Protein AF-A0A5C6G3J7-F1 (afdb_monomer_lite)

Structure (mmCIF, N/CA/C/O backbone):
data_AF-A0A5C6G3J7-F1
#
_entry.id   AF-A0A5C6G3J7-F1
#
loop_
_atom_site.group_PDB
_atom_site.id
_atom_site.type_symbol
_atom_site.label_atom_id
_atom_site.label_alt_id
_atom_site.label_comp_id
_atom_site.label_asym_id
_atom_site.label_entity_id
_atom_site.label_seq_id
_atom_site.pdbx_PDB_ins_code
_atom_site.Cartn_x
_atom_site.Cartn_y
_atom_site.Cartn_z
_atom_site.occupancy
_atom_site.B_iso_or_equiv
_atom_site.auth_seq_id
_atom_site.auth_comp_id
_atom_site.auth_asym_id
_atom_site.auth_atom_id
_atom_site.pdbx_PDB_model_num
ATOM 1 N N . MET A 1 1 ? -4.683 -2.779 24.010 1.00 62.91 1 MET A N 1
ATOM 2 C CA . MET A 1 1 ? -4.564 -2.509 22.560 1.00 62.91 1 MET A CA 1
ATOM 3 C C . MET A 1 1 ? -5.144 -3.691 21.794 1.00 62.91 1 MET A C 1
ATOM 5 O O . MET A 1 1 ? -4.748 -4.815 22.078 1.00 62.91 1 MET A O 1
ATOM 9 N N . SER A 1 2 ? -6.127 -3.478 20.913 1.00 83.38 2 SER A N 1
ATOM 10 C CA . SER A 1 2 ? -6.792 -4.581 20.200 1.00 83.38 2 SER A CA 1
ATOM 11 C C . SER A 1 2 ? -5.922 -5.127 19.058 1.00 83.38 2 SER A C 1
ATOM 13 O O . SER A 1 2 ? -5.115 -4.400 18.472 1.00 83.38 2 SER A O 1
ATOM 15 N N . ALA A 1 3 ? -6.099 -6.408 18.716 1.00 87.50 3 ALA A N 1
ATOM 16 C CA . ALA A 1 3 ? -5.382 -7.042 17.604 1.00 87.50 3 ALA A CA 1
ATOM 17 C C . ALA A 1 3 ? -5.626 -6.320 16.264 1.00 87.50 3 ALA A C 1
ATOM 19 O O . ALA A 1 3 ? -4.732 -6.243 15.425 1.00 87.50 3 ALA A O 1
ATOM 20 N N . SER A 1 4 ? -6.814 -5.744 16.078 1.00 89.56 4 SER A N 1
ATOM 21 C CA . SER A 1 4 ? -7.166 -4.984 14.879 1.00 89.56 4 SER A CA 1
ATOM 22 C C . SER A 1 4 ? -6.374 -3.678 14.781 1.00 89.56 4 SER A C 1
ATOM 24 O O . SER A 1 4 ? -5.816 -3.396 13.725 1.00 89.56 4 SER A O 1
ATOM 26 N N . ILE A 1 5 ? -6.204 -2.938 15.886 1.00 89.62 5 ILE A N 1
ATOM 27 C CA . ILE A 1 5 ? -5.361 -1.728 15.914 1.00 89.62 5 ILE A CA 1
ATOM 28 C C . ILE A 1 5 ? -3.890 -2.058 15.661 1.00 89.62 5 ILE A C 1
ATOM 30 O O . ILE A 1 5 ? -3.223 -1.334 14.924 1.00 89.62 5 ILE A O 1
ATOM 34 N N . MET A 1 6 ? -3.383 -3.177 16.189 1.00 92.56 6 MET A N 1
ATOM 35 C CA . MET A 1 6 ? -2.024 -3.634 15.870 1.00 92.56 6 MET A CA 1
ATOM 36 C C . MET A 1 6 ? -1.826 -3.875 14.369 1.00 92.56 6 MET A C 1
ATOM 38 O O . MET A 1 6 ? -0.793 -3.495 13.820 1.00 92.56 6 MET A O 1
ATOM 42 N N . ARG A 1 7 ? -2.817 -4.470 13.694 1.00 92.69 7 ARG A N 1
ATOM 43 C CA . ARG A 1 7 ? -2.778 -4.669 12.237 1.00 92.69 7 ARG A CA 1
ATOM 44 C C . ARG A 1 7 ? -2.801 -3.336 11.487 1.00 92.69 7 ARG A C 1
ATOM 46 O O . ARG A 1 7 ? -2.001 -3.155 10.575 1.00 92.69 7 ARG A O 1
ATOM 53 N N . LEU A 1 8 ? -3.633 -2.374 11.904 1.00 92.94 8 LEU A N 1
ATOM 54 C CA . LEU A 1 8 ? -3.640 -1.031 11.303 1.00 92.94 8 LEU A CA 1
ATOM 55 C C . LEU A 1 8 ? -2.287 -0.320 11.464 1.00 92.94 8 LEU A C 1
ATOM 57 O O . LEU A 1 8 ? -1.781 0.241 10.493 1.00 92.94 8 LEU A O 1
ATOM 61 N N . LYS A 1 9 ? -1.670 -0.392 12.654 1.00 93.75 9 LYS A N 1
ATOM 62 C CA . LYS A 1 9 ? -0.326 0.159 12.911 1.00 93.75 9 LYS A CA 1
ATOM 63 C C . LYS A 1 9 ? 0.725 -0.491 12.008 1.00 93.75 9 LYS A C 1
ATOM 65 O O . LYS A 1 9 ? 1.480 0.220 11.355 1.00 93.75 9 LYS A O 1
ATOM 70 N N . LYS A 1 10 ? 0.699 -1.822 11.863 1.00 94.44 10 LYS A N 1
ATOM 71 C CA . LYS A 1 10 ? 1.599 -2.540 10.947 1.00 94.44 10 LYS A CA 1
ATOM 72 C C . LYS A 1 10 ? 1.418 -2.101 9.488 1.00 94.44 10 LYS A C 1
ATOM 74 O O . LYS A 1 10 ? 2.410 -1.886 8.802 1.00 94.44 10 LYS A O 1
ATOM 79 N N . ALA A 1 11 ? 0.181 -1.931 9.013 1.00 93.75 11 ALA A N 1
ATOM 80 C CA . ALA A 1 11 ? -0.075 -1.417 7.664 1.00 93.75 11 ALA A CA 1
ATOM 81 C C . ALA A 1 11 ? 0.490 0.001 7.476 1.00 93.75 11 ALA A C 1
ATOM 83 O O . ALA A 1 11 ? 1.140 0.278 6.469 1.00 93.75 11 ALA A O 1
ATOM 84 N N . LEU A 1 12 ? 0.280 0.884 8.457 1.00 94.69 12 LEU A N 1
ATOM 85 C CA . LEU A 1 12 ? 0.805 2.248 8.440 1.00 94.69 12 LEU A CA 1
ATOM 86 C C . LEU A 1 12 ? 2.340 2.273 8.396 1.00 94.69 12 LEU A C 1
ATOM 88 O O . LEU A 1 12 ? 2.917 3.037 7.623 1.00 94.69 12 LEU A O 1
ATOM 92 N N . ASP A 1 13 ? 3.001 1.433 9.190 1.00 95.62 13 ASP A N 1
ATOM 93 C CA . ASP A 1 13 ? 4.462 1.355 9.224 1.00 95.62 13 ASP A CA 1
ATOM 94 C C . ASP A 1 13 ? 5.037 0.898 7.880 1.00 95.62 13 ASP A C 1
ATOM 96 O O . ASP A 1 13 ? 5.997 1.492 7.389 1.00 95.62 13 ASP A O 1
ATOM 100 N N . VAL A 1 14 ? 4.414 -0.093 7.236 1.00 95.19 14 VAL A N 1
ATOM 101 C CA . VAL A 1 14 ? 4.831 -0.546 5.900 1.00 95.19 14 VAL A CA 1
ATOM 102 C C . VAL A 1 14 ? 4.650 0.566 4.861 1.00 95.19 14 VAL A C 1
ATOM 104 O O . VAL A 1 14 ? 5.553 0.793 4.059 1.00 95.19 14 VAL A O 1
ATOM 107 N N . ILE A 1 15 ? 3.550 1.330 4.901 1.00 94.00 15 ILE A N 1
ATOM 108 C CA . ILE A 1 15 ? 3.362 2.485 4.001 1.00 94.00 15 ILE A CA 1
ATOM 109 C C . ILE A 1 15 ? 4.489 3.510 4.184 1.00 94.00 15 ILE A C 1
ATOM 111 O O . ILE A 1 15 ? 5.071 3.964 3.199 1.00 94.00 15 ILE A O 1
ATOM 115 N N . LYS A 1 16 ? 4.853 3.839 5.428 1.00 93.81 16 LYS A N 1
ATOM 116 C CA . LYS A 1 16 ? 5.955 4.774 5.709 1.00 93.81 16 LYS A CA 1
ATOM 117 C C . LYS A 1 16 ? 7.304 4.249 5.204 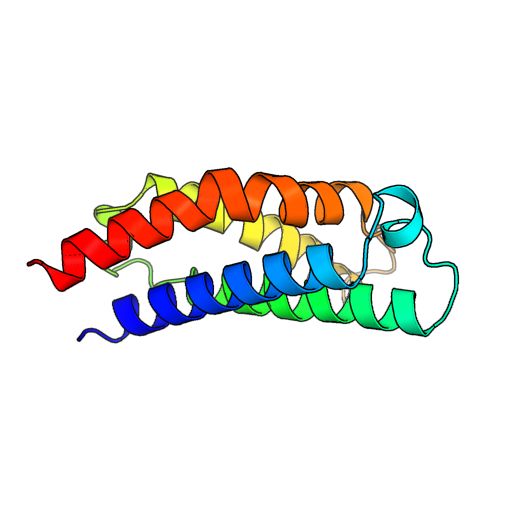1.00 93.81 16 LYS A C 1
ATOM 119 O O . LYS A 1 16 ? 8.092 5.016 4.654 1.00 93.81 16 LYS A O 1
ATOM 124 N N . GLN A 1 17 ? 7.564 2.949 5.348 1.00 94.31 17 GLN A N 1
ATOM 125 C CA . GLN A 1 17 ? 8.775 2.309 4.819 1.00 94.31 17 GLN A CA 1
ATOM 126 C C . GLN A 1 17 ? 8.834 2.350 3.288 1.00 94.31 17 GLN A C 1
ATOM 128 O O . GLN A 1 17 ? 9.907 2.575 2.726 1.00 94.31 17 GLN A O 1
ATOM 133 N N . ILE A 1 18 ? 7.698 2.167 2.609 1.00 93.25 18 ILE A N 1
ATOM 134 C CA . ILE A 1 18 ? 7.595 2.345 1.156 1.00 93.25 18 ILE A CA 1
ATOM 135 C C . ILE A 1 18 ? 7.970 3.781 0.779 1.00 93.25 18 ILE A C 1
ATOM 137 O O . ILE A 1 18 ? 8.831 3.969 -0.075 1.00 93.25 18 ILE A O 1
ATOM 141 N N . GLN A 1 19 ? 7.363 4.784 1.424 1.00 91.19 19 GLN A N 1
ATOM 142 C CA . GLN A 1 19 ? 7.620 6.197 1.118 1.00 91.19 19 GLN A CA 1
ATOM 143 C C . GLN A 1 19 ? 9.100 6.554 1.296 1.00 91.19 19 GLN A C 1
ATOM 145 O O . GLN A 1 19 ? 9.718 7.087 0.379 1.00 91.19 19 GLN A O 1
ATOM 150 N N . SER A 1 20 ? 9.696 6.158 2.424 1.00 91.62 20 SER A N 1
ATOM 151 C CA . SER A 1 20 ? 11.118 6.391 2.690 1.00 91.62 20 SER A CA 1
ATOM 152 C C . SER A 1 20 ? 12.024 5.707 1.658 1.00 91.62 20 SER A C 1
ATOM 154 O O . SER A 1 20 ? 12.978 6.315 1.172 1.00 91.62 20 SER A O 1
ATOM 156 N N . ARG A 1 21 ? 11.722 4.464 1.255 1.00 92.31 21 ARG A N 1
ATOM 157 C CA . ARG A 1 21 ? 12.504 3.771 0.217 1.00 92.31 21 ARG A CA 1
ATOM 158 C C . ARG A 1 21 ? 12.347 4.407 -1.163 1.00 92.31 21 ARG A C 1
ATOM 160 O O . ARG A 1 21 ? 13.328 4.430 -1.906 1.00 92.31 21 ARG A O 1
ATOM 167 N N . LEU A 1 22 ? 11.171 4.920 -1.518 1.00 90.31 22 LEU A N 1
ATOM 168 C CA . LEU A 1 22 ? 10.964 5.611 -2.795 1.00 90.31 22 LEU A CA 1
ATOM 169 C C . LEU A 1 22 ? 11.801 6.889 -2.881 1.00 90.31 22 LEU A C 1
ATOM 171 O O . LEU A 1 22 ? 12.430 7.125 -3.912 1.00 90.31 22 LEU A O 1
ATOM 175 N N . GLU A 1 23 ? 11.860 7.654 -1.789 1.00 87.06 23 GLU A N 1
ATOM 176 C CA . GLU A 1 23 ? 12.685 8.862 -1.673 1.00 87.06 23 GLU A CA 1
ATOM 177 C C . GLU A 1 23 ? 14.182 8.538 -1.769 1.00 87.06 23 GLU A C 1
ATOM 179 O O . GLU A 1 23 ? 14.893 9.138 -2.570 1.00 87.06 23 GLU A O 1
ATOM 184 N N . VAL A 1 24 ? 14.666 7.539 -1.020 1.00 90.25 24 VAL A N 1
ATOM 185 C CA . VAL A 1 24 ? 16.093 7.163 -1.013 1.00 90.25 24 VAL A CA 1
ATOM 186 C C . VAL A 1 24 ? 16.565 6.643 -2.373 1.00 90.25 24 VAL A C 1
ATOM 188 O O . VAL A 1 24 ? 17.679 6.943 -2.799 1.00 90.25 24 VAL A O 1
ATOM 191 N N . ASN A 1 25 ? 15.733 5.863 -3.068 1.00 86.31 25 ASN A N 1
ATOM 192 C CA . ASN A 1 25 ? 16.110 5.249 -4.343 1.00 86.31 25 ASN A CA 1
ATOM 193 C C . ASN A 1 25 ? 15.875 6.161 -5.560 1.00 86.31 25 ASN A C 1
ATOM 195 O O . ASN A 1 25 ? 16.228 5.765 -6.670 1.00 86.31 25 ASN A O 1
ATOM 199 N N . ASN A 1 26 ? 15.297 7.358 -5.376 1.00 82.12 26 ASN A N 1
ATOM 200 C CA . ASN A 1 26 ? 14.992 8.316 -6.448 1.00 82.12 26 ASN A CA 1
ATOM 201 C C . ASN A 1 26 ? 14.284 7.669 -7.653 1.00 82.12 26 ASN A C 1
ATOM 203 O O . ASN A 1 26 ? 14.628 7.922 -8.812 1.00 82.12 26 ASN A O 1
ATOM 207 N N . PHE A 1 27 ? 13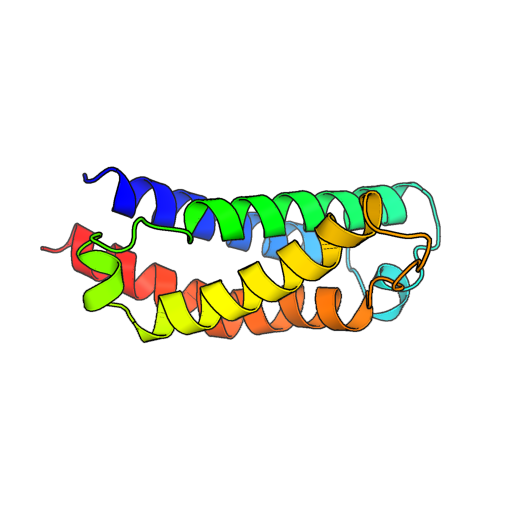.304 6.798 -7.391 1.00 84.25 27 PHE A N 1
ATOM 208 C CA . PHE A 1 27 ? 12.546 6.183 -8.475 1.00 84.25 27 PHE A CA 1
ATOM 209 C C . PHE A 1 27 ? 11.795 7.250 -9.272 1.00 84.25 27 PHE A C 1
ATOM 211 O O . PHE A 1 27 ? 11.110 8.108 -8.715 1.00 84.25 27 PHE A O 1
ATOM 218 N N . THR A 1 28 ? 11.858 7.141 -10.594 1.00 89.88 28 THR A N 1
ATOM 219 C CA . THR A 1 28 ? 10.905 7.801 -11.479 1.00 89.88 28 THR A CA 1
ATOM 220 C C . THR A 1 28 ? 9.877 6.770 -11.924 1.00 89.88 28 THR A C 1
ATOM 222 O O . THR A 1 28 ? 10.116 5.560 -11.877 1.00 89.88 28 THR A O 1
ATOM 225 N N . LYS A 1 29 ? 8.725 7.237 -12.418 1.00 91.69 29 LYS A N 1
ATOM 226 C CA . LYS A 1 29 ? 7.737 6.345 -13.042 1.00 91.69 29 LYS A CA 1
ATOM 227 C C . LYS A 1 29 ? 8.382 5.480 -14.129 1.00 91.69 29 LYS A C 1
ATOM 229 O O . LYS A 1 29 ? 8.073 4.299 -14.239 1.00 91.69 29 LYS A O 1
ATOM 234 N N . GLU A 1 30 ? 9.275 6.065 -14.922 1.00 92.81 30 GLU A N 1
ATOM 235 C CA . GLU A 1 30 ? 9.947 5.378 -16.020 1.00 92.81 30 GLU A CA 1
ATOM 236 C C . GLU A 1 30 ? 10.879 4.272 -15.522 1.00 92.81 30 GLU A C 1
ATOM 238 O O . GLU A 1 30 ? 10.750 3.139 -15.982 1.00 92.81 30 GLU A O 1
ATOM 243 N N . THR A 1 31 ? 11.747 4.556 -14.545 1.00 91.31 31 THR A N 1
ATOM 244 C CA . THR A 1 31 ? 12.685 3.555 -14.007 1.00 91.31 31 THR A CA 1
ATOM 245 C C . THR A 1 31 ? 11.984 2.476 -13.188 1.00 91.31 31 THR A C 1
ATOM 247 O O . THR A 1 31 ? 12.474 1.354 -13.099 1.00 91.31 31 THR A O 1
ATOM 250 N N . PHE A 1 32 ? 10.812 2.772 -12.624 1.00 91.19 32 PHE A N 1
ATOM 251 C CA . PHE A 1 32 ? 9.977 1.773 -11.965 1.00 91.19 32 PHE A CA 1
ATOM 252 C C . PHE A 1 32 ? 9.271 0.851 -12.972 1.00 91.19 32 PHE A C 1
ATOM 254 O O . PHE A 1 32 ? 9.269 -0.373 -12.822 1.00 91.19 32 PHE A O 1
ATOM 261 N N . VAL A 1 33 ? 8.668 1.417 -14.022 1.00 89.69 33 VAL A N 1
ATOM 262 C CA . VAL A 1 33 ? 7.966 0.636 -15.056 1.00 89.69 33 VAL A CA 1
ATOM 263 C C . VAL A 1 33 ? 8.958 -0.185 -15.882 1.00 89.69 33 VAL A C 1
ATOM 265 O O . VAL A 1 33 ? 8.705 -1.365 -16.143 1.00 89.69 33 VAL A O 1
ATOM 268 N N . ASN A 1 34 ? 10.109 0.405 -16.211 1.00 90.31 34 ASN A N 1
ATOM 269 C CA . ASN A 1 34 ? 11.190 -0.197 -16.985 1.00 90.31 34 ASN A CA 1
ATOM 270 C C . ASN A 1 34 ? 12.505 -0.183 -16.175 1.00 90.31 34 ASN A C 1
ATOM 272 O O . ASN A 1 34 ? 13.346 0.693 -16.387 1.00 90.31 34 ASN A O 1
ATOM 276 N N . PRO A 1 35 ? 12.702 -1.134 -15.241 1.00 91.00 35 PRO A N 1
ATOM 277 C CA . PRO A 1 35 ? 13.919 -1.216 -14.444 1.00 91.00 35 PRO A CA 1
ATOM 278 C C . PRO A 1 35 ? 15.171 -1.344 -15.321 1.00 91.00 35 PRO A C 1
ATOM 280 O O . PRO A 1 35 ? 15.244 -2.276 -16.122 1.00 91.00 35 PRO A O 1
ATOM 283 N N . PRO A 1 36 ? 16.170 -0.456 -15.168 1.00 91.81 36 PRO A N 1
ATOM 284 C CA . PRO A 1 36 ? 17.378 -0.480 -15.994 1.00 91.81 36 PRO A CA 1
ATOM 285 C C . PRO A 1 36 ? 18.388 -1.559 -15.573 1.00 91.81 36 PRO A C 1
ATOM 287 O O . PRO A 1 36 ? 19.352 -1.805 -16.292 1.00 91.81 36 PRO A O 1
ATOM 290 N N . ASN A 1 37 ? 18.219 -2.165 -14.394 1.00 92.19 37 ASN A N 1
ATOM 291 C CA . ASN A 1 37 ? 19.116 -3.179 -13.843 1.00 92.19 37 ASN A CA 1
ATOM 292 C C . ASN A 1 37 ? 18.395 -4.087 -12.829 1.00 92.19 37 ASN A C 1
ATOM 294 O O . ASN A 1 37 ? 17.279 -3.792 -12.386 1.00 92.19 37 ASN A O 1
ATOM 298 N N . ASP A 1 38 ? 19.066 -5.171 -12.436 1.00 92.00 38 ASP A N 1
ATOM 299 C CA . ASP A 1 38 ? 18.527 -6.176 -11.512 1.00 92.00 38 ASP A CA 1
ATOM 300 C C . ASP A 1 38 ? 18.204 -5.611 -10.126 1.00 92.00 38 ASP A C 1
ATOM 302 O O . ASP A 1 38 ? 17.220 -6.017 -9.514 1.00 92.00 38 ASP A O 1
ATOM 306 N N . LEU A 1 39 ? 18.976 -4.633 -9.644 1.00 90.62 39 LEU A N 1
ATOM 307 C CA . LEU A 1 39 ? 18.711 -3.981 -8.361 1.00 90.62 39 LEU A CA 1
ATOM 308 C C . LEU A 1 39 ? 17.345 -3.276 -8.375 1.00 90.62 39 LEU A C 1
ATOM 310 O O . LEU A 1 39 ? 16.526 -3.477 -7.481 1.00 90.62 39 LEU A O 1
ATOM 314 N N . MET A 1 40 ? 17.069 -2.488 -9.416 1.00 89.38 40 MET A N 1
ATOM 315 C CA . MET A 1 40 ? 15.787 -1.798 -9.586 1.00 89.38 40 MET A CA 1
ATOM 316 C C . MET A 1 40 ? 14.635 -2.789 -9.800 1.00 89.38 40 MET A C 1
ATOM 318 O O . MET A 1 40 ? 13.524 -2.562 -9.316 1.00 89.38 40 MET A O 1
ATOM 322 N N . LEU A 1 41 ? 14.895 -3.915 -10.474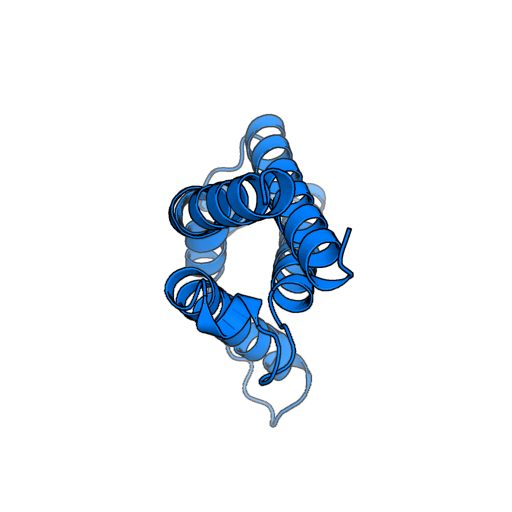 1.00 88.44 41 LEU A N 1
ATOM 323 C CA . LEU A 1 41 ? 13.926 -4.999 -10.635 1.00 88.44 41 LEU A CA 1
ATOM 324 C C . LEU A 1 41 ? 13.571 -5.650 -9.288 1.00 88.44 41 LEU A C 1
ATOM 326 O O . LEU A 1 41 ? 12.387 -5.832 -8.998 1.00 88.44 41 LEU A O 1
ATOM 330 N N . GLN A 1 42 ? 14.570 -5.961 -8.462 1.00 88.94 42 GLN A N 1
ATOM 331 C CA . GLN A 1 42 ? 14.380 -6.530 -7.125 1.00 88.94 42 GLN A CA 1
ATOM 332 C C . GLN A 1 42 ? 13.654 -5.554 -6.200 1.00 88.94 42 GLN A C 1
ATOM 334 O O . GLN A 1 42 ? 12.718 -5.941 -5.501 1.00 88.94 42 GLN A O 1
ATOM 339 N N . LEU A 1 43 ? 14.016 -4.269 -6.238 1.00 89.19 43 LEU A N 1
ATOM 340 C CA . LEU A 1 43 ? 13.313 -3.225 -5.493 1.00 89.19 43 LEU A C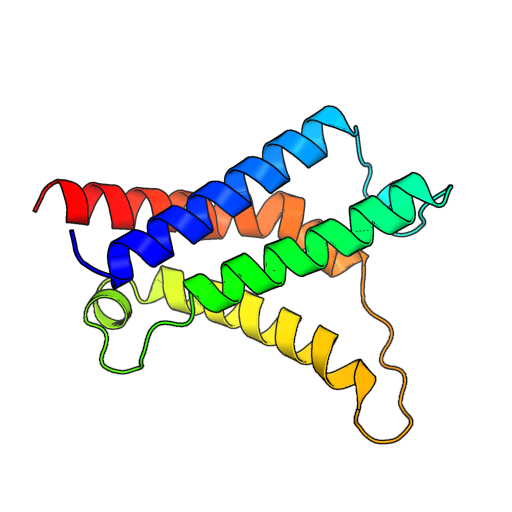A 1
ATOM 341 C C . LEU A 1 43 ? 11.838 -3.150 -5.903 1.00 89.19 43 LEU A C 1
ATOM 343 O O . LEU A 1 43 ? 10.967 -3.173 -5.034 1.00 89.19 43 LEU A O 1
ATOM 347 N N . ARG A 1 44 ? 11.537 -3.153 -7.209 1.00 89.00 44 ARG A N 1
ATOM 348 C CA . ARG A 1 44 ? 10.159 -3.208 -7.720 1.00 89.00 44 ARG A CA 1
ATOM 349 C C . ARG A 1 44 ? 9.386 -4.416 -7.190 1.00 89.00 44 ARG A C 1
ATOM 351 O O . ARG A 1 44 ? 8.236 -4.273 -6.785 1.00 89.00 44 ARG A O 1
ATOM 358 N N . GLN A 1 45 ? 10.008 -5.593 -7.184 1.00 87.25 45 GLN A N 1
ATOM 359 C CA . GLN A 1 45 ? 9.403 -6.805 -6.629 1.00 87.25 45 GLN A CA 1
ATOM 360 C C . GLN A 1 45 ? 9.175 -6.683 -5.116 1.00 87.25 45 GLN A C 1
ATOM 362 O O . GLN A 1 45 ? 8.124 -7.096 -4.634 1.00 87.25 45 GLN A O 1
ATOM 367 N N . SER A 1 46 ? 10.093 -6.055 -4.373 1.00 90.44 46 SER A N 1
ATOM 368 C CA . SER A 1 46 ? 9.918 -5.824 -2.934 1.00 90.44 46 SER A CA 1
ATOM 369 C C . SER A 1 46 ? 8.679 -4.976 -2.624 1.00 90.44 46 SER A C 1
ATOM 371 O O . SER A 1 46 ? 7.914 -5.334 -1.733 1.00 90.44 46 SER A O 1
ATOM 373 N N . TYR A 1 47 ? 8.398 -3.943 -3.430 1.00 90.06 47 TYR A N 1
ATOM 374 C CA . TYR A 1 47 ? 7.213 -3.101 -3.238 1.00 90.06 47 TYR A CA 1
ATOM 375 C C . TYR A 1 47 ? 5.902 -3.874 -3.405 1.00 90.06 47 TYR A C 1
ATO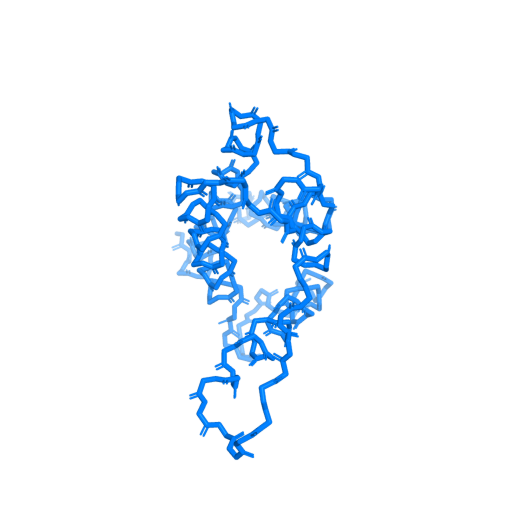M 377 O O . TYR A 1 47 ? 4.926 -3.567 -2.731 1.00 90.06 47 TYR A O 1
ATOM 385 N N . MET A 1 48 ? 5.867 -4.907 -4.249 1.00 85.38 48 MET A N 1
ATOM 386 C CA . MET A 1 48 ? 4.696 -5.784 -4.359 1.00 85.38 48 MET A CA 1
ATOM 387 C C . MET A 1 48 ? 4.456 -6.580 -3.075 1.00 85.38 48 MET A C 1
ATOM 389 O O . MET A 1 48 ? 3.319 -6.679 -2.618 1.00 85.38 48 MET A O 1
ATOM 393 N N . VAL A 1 49 ? 5.524 -7.099 -2.462 1.00 88.38 49 VAL A N 1
ATOM 394 C CA . VAL A 1 49 ? 5.445 -7.796 -1.168 1.00 88.38 49 VAL A CA 1
ATOM 395 C C . VAL A 1 49 ? 4.932 -6.849 -0.082 1.00 88.38 49 VAL A C 1
ATOM 397 O O . VAL A 1 49 ? 4.085 -7.230 0.729 1.00 88.38 49 VAL A O 1
ATOM 400 N N . ASP A 1 50 ? 5.387 -5.596 -0.091 1.00 91.06 50 ASP A N 1
ATOM 401 C CA . ASP A 1 50 ? 4.921 -4.584 0.855 1.00 91.06 50 ASP A CA 1
ATOM 402 C C . ASP A 1 50 ? 3.438 -4.241 0.648 1.00 91.06 50 ASP A C 1
ATOM 404 O O . ASP A 1 50 ? 2.682 -4.176 1.617 1.00 91.06 50 ASP A O 1
ATOM 408 N N . ILE A 1 51 ? 2.996 -4.066 -0.604 1.00 87.75 51 ILE A N 1
ATOM 409 C CA . ILE A 1 51 ? 1.584 -3.817 -0.925 1.00 87.75 51 ILE A CA 1
ATOM 410 C C . ILE A 1 51 ? 0.716 -5.001 -0.467 1.00 87.75 51 ILE A C 1
ATOM 412 O O . ILE A 1 51 ? -0.318 -4.780 0.167 1.00 87.75 51 ILE A O 1
ATOM 416 N N . ASN A 1 52 ? 1.143 -6.242 -0.718 1.00 85.88 52 ASN A N 1
ATOM 417 C CA . ASN A 1 52 ? 0.437 -7.433 -0.237 1.00 85.88 52 ASN A CA 1
ATOM 418 C C . ASN A 1 52 ? 0.370 -7.449 1.296 1.00 85.88 52 ASN A C 1
ATOM 420 O O . ASN A 1 52 ? -0.704 -7.638 1.864 1.00 85.88 52 ASN A O 1
ATOM 424 N N . THR A 1 53 ? 1.472 -7.118 1.974 1.00 89.94 53 THR A N 1
ATOM 425 C CA . THR A 1 53 ? 1.510 -7.004 3.440 1.00 89.94 53 THR A CA 1
ATOM 426 C C . THR A 1 53 ? 0.528 -5.946 3.953 1.00 89.94 53 THR A C 1
ATOM 428 O O . THR A 1 53 ? -0.177 -6.181 4.938 1.00 89.94 53 THR A O 1
ATOM 431 N N . ILE A 1 54 ? 0.441 -4.780 3.304 1.00 90.75 54 ILE A N 1
ATOM 432 C CA . ILE A 1 54 ? -0.547 -3.744 3.642 1.00 90.75 54 ILE A CA 1
ATOM 433 C C . ILE A 1 54 ? -1.954 -4.309 3.469 1.00 90.75 54 ILE A C 1
ATOM 435 O O . ILE A 1 54 ? -2.763 -4.234 4.394 1.00 90.75 54 ILE A O 1
ATOM 439 N N . SER A 1 55 ? -2.237 -4.912 2.315 1.00 87.19 55 SER A N 1
ATOM 440 C CA . SER A 1 55 ? -3.548 -5.472 2.011 1.00 87.19 55 SER A CA 1
ATOM 441 C C . SER A 1 55 ? -3.982 -6.516 3.038 1.00 87.19 55 SER A C 1
ATOM 443 O O . SER A 1 55 ? -5.113 -6.455 3.514 1.00 87.19 55 SER A O 1
ATOM 445 N N . GLU A 1 56 ? -3.103 -7.444 3.408 1.00 88.12 56 GLU A N 1
ATOM 446 C CA . GLU A 1 56 ? -3.384 -8.462 4.421 1.00 88.12 56 GLU A CA 1
ATOM 447 C C . GLU A 1 56 ? -3.685 -7.836 5.778 1.00 88.12 56 GLU A C 1
ATOM 449 O O . GLU A 1 56 ? -4.574 -8.292 6.487 1.00 88.12 56 GLU A O 1
ATOM 454 N N . ASN A 1 57 ? -2.982 -6.773 6.170 1.00 90.38 57 ASN A N 1
ATOM 455 C CA . ASN A 1 57 ? -3.233 -6.112 7.448 1.00 90.38 57 ASN A CA 1
ATOM 456 C C . ASN A 1 57 ? -4.531 -5.290 7.450 1.00 90.38 57 ASN A C 1
ATOM 458 O O . ASN A 1 57 ? -5.163 -5.164 8.500 1.00 90.38 57 ASN A O 1
ATOM 462 N N . LEU A 1 58 ? -4.964 -4.797 6.288 1.00 89.31 58 LEU A N 1
ATOM 463 C CA . LEU A 1 58 ? -6.234 -4.088 6.123 1.00 89.31 58 LEU A CA 1
ATOM 464 C C . LEU A 1 58 ? -7.433 -5.024 5.891 1.00 89.31 58 LEU A C 1
ATOM 466 O O . LEU A 1 58 ? -8.577 -4.584 6.030 1.00 89.31 58 LEU A O 1
ATOM 470 N N . ASP A 1 59 ? -7.217 -6.307 5.596 1.00 87.38 59 ASP A N 1
ATOM 471 C CA . ASP A 1 59 ? -8.300 -7.288 5.469 1.00 87.38 59 ASP A CA 1
ATOM 472 C C . ASP A 1 59 ? -8.773 -7.802 6.840 1.00 87.38 59 ASP A C 1
ATOM 474 O O . ASP A 1 59 ? -8.456 -8.900 7.317 1.00 87.38 59 ASP A O 1
ATOM 478 N N . LEU A 1 60 ? -9.508 -6.948 7.549 1.00 85.50 60 LEU A N 1
ATOM 479 C CA . LEU A 1 60 ? -10.149 -7.318 8.807 1.00 85.50 60 LEU A CA 1
ATOM 480 C C . LEU A 1 60 ? -11.386 -8.198 8.559 1.00 85.50 60 LEU A C 1
ATOM 482 O O . LEU A 1 60 ? -12.064 -8.093 7.534 1.00 85.50 60 LEU A O 1
ATOM 486 N N . LYS A 1 61 ? -11.749 -9.039 9.536 1.00 85.12 61 LYS A N 1
ATOM 487 C CA . LYS A 1 61 ? -12.937 -9.911 9.443 1.00 85.12 61 LYS A CA 1
ATOM 488 C C . LYS A 1 61 ? -14.217 -9.089 9.261 1.00 85.12 61 LYS A C 1
ATOM 490 O O . LYS A 1 61 ? -14.304 -7.956 9.718 1.00 85.12 61 LYS A O 1
ATOM 495 N N . GLN A 1 62 ? -15.231 -9.643 8.594 1.00 80.56 62 GLN A N 1
ATOM 496 C CA . GLN A 1 62 ? -16.474 -8.917 8.271 1.00 80.56 62 GLN A CA 1
ATOM 497 C C . GLN A 1 62 ? -17.212 -8.371 9.504 1.00 80.56 62 GLN A C 1
ATOM 499 O O 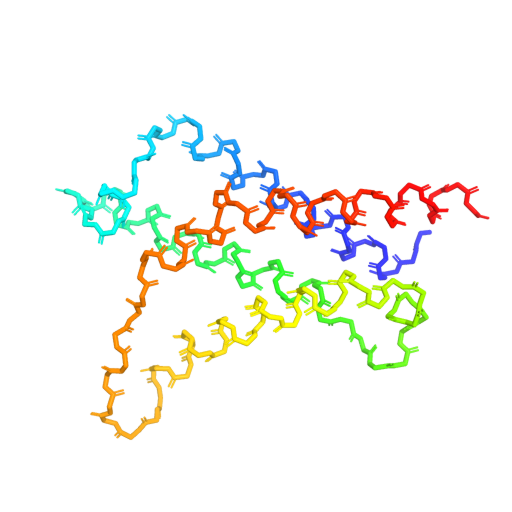. GLN A 1 62 ? -17.861 -7.332 9.421 1.00 80.56 62 GLN A O 1
ATOM 504 N N . ASN A 1 63 ? -17.086 -9.050 10.642 1.00 84.38 63 ASN A N 1
ATOM 505 C CA . ASN A 1 63 ? -17.669 -8.658 11.922 1.00 84.38 63 ASN A CA 1
ATOM 506 C C . ASN A 1 63 ? -16.768 -7.738 12.765 1.00 84.38 63 ASN A C 1
ATOM 508 O O . ASN A 1 63 ? -17.120 -7.446 13.905 1.00 84.38 63 ASN A O 1
ATOM 512 N N . ASP A 1 64 ? -15.619 -7.297 12.245 1.00 87.31 64 ASP A N 1
ATOM 513 C CA . ASP A 1 64 ? -14.725 -6.398 12.969 1.00 87.31 64 ASP A CA 1
ATOM 514 C C . ASP A 1 64 ? -15.382 -5.011 13.148 1.00 87.31 64 ASP A C 1
ATOM 516 O O . ASP A 1 64 ? -15.789 -4.395 12.151 1.00 87.31 64 ASP A O 1
ATOM 520 N N . PRO A 1 65 ? -15.492 -4.493 14.388 1.00 85.75 65 PRO A N 1
ATOM 521 C CA . PRO A 1 65 ? -16.111 -3.198 14.662 1.00 85.75 65 PRO A CA 1
ATOM 522 C C . PRO A 1 65 ? -15.485 -2.048 13.865 1.00 85.75 65 PRO A C 1
ATOM 524 O O . PRO A 1 65 ? -16.211 -1.184 13.366 1.00 85.75 65 PRO A O 1
ATOM 527 N N . LEU A 1 66 ? -14.162 -2.074 13.655 1.00 87.56 66 LEU A N 1
ATOM 528 C CA . LEU A 1 66 ? -13.444 -1.024 12.934 1.00 87.56 66 LEU A CA 1
ATOM 529 C C . LEU A 1 66 ? -13.887 -0.945 11.471 1.00 87.56 66 LEU A C 1
ATOM 531 O O . LEU A 1 66 ? -13.920 0.148 10.909 1.00 87.56 66 LEU A O 1
ATOM 535 N N . ARG A 1 67 ? -14.310 -2.059 10.851 1.00 84.75 67 ARG A N 1
ATOM 536 C CA . ARG A 1 67 ? -14.833 -2.032 9.472 1.00 84.75 67 ARG A CA 1
ATOM 537 C C . ARG A 1 67 ? -16.115 -1.228 9.351 1.00 84.75 67 ARG A C 1
ATOM 539 O O . ARG A 1 67 ? -16.329 -0.576 8.330 1.00 84.75 67 ARG A O 1
ATOM 546 N N . LYS A 1 68 ? -16.978 -1.281 10.370 1.00 83.88 68 LYS A N 1
ATOM 547 C CA . LYS A 1 68 ? -18.224 -0.505 10.395 1.00 83.88 68 LYS A CA 1
ATOM 548 C C . LYS A 1 68 ? -17.953 0.965 10.707 1.00 83.88 68 LYS A C 1
ATOM 550 O O . LYS A 1 68 ? -18.631 1.815 10.134 1.00 83.88 68 LYS A O 1
ATOM 555 N N . THR A 1 69 ? -16.989 1.241 11.580 1.00 85.88 69 THR A N 1
ATOM 556 C CA . THR A 1 69 ? -16.621 2.600 12.001 1.00 85.88 69 THR A CA 1
ATOM 557 C C . THR A 1 69 ? -15.866 3.358 10.907 1.00 85.88 69 THR A C 1
ATOM 559 O O . THR A 1 69 ? -16.196 4.503 10.617 1.00 85.88 69 THR A O 1
ATOM 562 N N . TYR A 1 70 ? -14.913 2.711 10.232 1.00 87.12 70 TYR A N 1
ATOM 563 C CA . TYR A 1 70 ? -14.017 3.332 9.248 1.00 87.12 70 TYR A CA 1
ATOM 564 C C . TYR A 1 70 ? -14.274 2.822 7.823 1.00 87.12 70 TYR A C 1
ATOM 566 O O . TYR A 1 70 ? -13.345 2.462 7.098 1.00 87.12 70 TYR A O 1
ATOM 574 N N . LYS A 1 71 ? -15.543 2.771 7.397 1.00 84.38 71 LYS A N 1
ATOM 575 C CA . LYS A 1 71 ? -15.949 2.209 6.090 1.00 84.38 71 LYS A CA 1
ATOM 576 C C . LYS A 1 71 ? -15.158 2.771 4.909 1.00 84.38 71 LYS A C 1
ATOM 578 O O . LYS A 1 71 ? -14.768 2.006 4.032 1.00 84.38 71 LYS A O 1
ATOM 583 N N . ASP A 1 72 ? -14.875 4.070 4.914 1.00 83.44 72 ASP A N 1
ATOM 584 C CA . ASP A 1 72 ? -14.171 4.740 3.817 1.00 83.44 72 ASP A CA 1
ATOM 585 C C . ASP A 1 72 ? -12.706 4.305 3.698 1.00 83.44 72 ASP A C 1
ATOM 587 O O . ASP A 1 72 ? -12.171 4.256 2.591 1.00 83.44 72 ASP A O 1
ATOM 591 N N . LEU A 1 73 ? -12.054 3.966 4.816 1.00 85.56 73 LEU A N 1
ATOM 592 C CA . LEU A 1 73 ? -10.712 3.380 4.815 1.00 85.56 73 LEU A CA 1
ATOM 593 C C . LEU A 1 73 ? -10.750 1.983 4.190 1.00 85.56 73 LEU A C 1
ATOM 595 O O . LEU A 1 73 ? -9.968 1.677 3.294 1.00 85.56 73 LEU A O 1
ATOM 599 N N . PHE A 1 74 ? -11.691 1.142 4.623 1.00 83.88 74 PHE A N 1
ATOM 600 C CA . PHE A 1 74 ? -11.785 -0.234 4.132 1.00 83.88 74 PHE A CA 1
ATOM 601 C C . PHE A 1 74 ? -12.327 -0.336 2.703 1.00 83.88 74 PHE A C 1
ATOM 603 O O . PHE A 1 74 ? -12.055 -1.324 2.023 1.00 83.88 74 PHE A O 1
ATOM 610 N N . SER A 1 75 ? -13.056 0.672 2.222 1.00 82.56 75 SER A N 1
ATOM 611 C CA . SER A 1 75 ? -13.430 0.789 0.811 1.00 82.56 75 SER A CA 1
ATOM 612 C C . SER A 1 75 ? -12.198 1.029 -0.065 1.00 82.56 75 SER A C 1
ATOM 614 O O . SER A 1 75 ? -12.013 0.343 -1.069 1.00 82.56 75 SER A O 1
ATOM 616 N N . GLU A 1 76 ? -11.306 1.934 0.346 1.00 80.44 76 GLU A N 1
ATOM 617 C CA . GLU A 1 76 ? -10.035 2.167 -0.355 1.00 80.44 76 GLU A CA 1
ATOM 618 C C . GLU A 1 76 ? -9.108 0.954 -0.289 1.00 80.44 76 GLU A C 1
ATOM 620 O O . GLU A 1 76 ? -8.556 0.535 -1.307 1.00 80.44 76 GLU A O 1
ATOM 625 N N . ALA A 1 77 ? -8.992 0.343 0.892 1.00 79.00 77 ALA A N 1
ATOM 626 C CA . ALA A 1 77 ? -8.190 -0.858 1.091 1.00 79.00 77 ALA A CA 1
ATOM 627 C C . ALA A 1 77 ? -8.691 -2.041 0.251 1.00 79.00 77 ALA A C 1
ATOM 629 O O . ALA A 1 77 ? -7.891 -2.830 -0.237 1.00 79.00 77 ALA A O 1
ATOM 630 N N . ARG A 1 78 ? -10.007 -2.158 0.025 1.00 74.81 78 ARG A N 1
ATOM 631 C CA . ARG A 1 78 ? -10.569 -3.178 -0.871 1.00 74.81 78 ARG A CA 1
ATOM 632 C C . ARG A 1 78 ? -10.172 -2.940 -2.325 1.00 74.81 78 ARG A C 1
ATOM 634 O O . ARG A 1 78 ? -9.937 -3.903 -3.044 1.00 74.81 78 ARG A O 1
ATOM 641 N N . GLY A 1 79 ? -10.080 -1.682 -2.753 1.00 73.00 79 GLY A N 1
ATOM 642 C CA . GLY A 1 79 ? -9.543 -1.345 -4.070 1.00 73.00 79 GLY A CA 1
ATOM 643 C C . GLY A 1 79 ? -8.080 -1.769 -4.221 1.00 73.00 79 GLY A C 1
ATOM 644 O O . GLY A 1 79 ? -7.718 -2.294 -5.269 1.00 73.00 79 GLY A O 1
ATOM 645 N N . LEU A 1 80 ? -7.278 -1.613 -3.162 1.00 74.44 80 LEU A N 1
ATOM 646 C CA . LEU A 1 80 ? -5.902 -2.115 -3.104 1.00 74.44 80 LEU A CA 1
ATOM 647 C C . LEU A 1 80 ? -5.855 -3.652 -3.139 1.00 74.44 80 LEU A C 1
ATOM 649 O O . LEU A 1 80 ? -5.120 -4.225 -3.932 1.00 74.44 80 LEU A O 1
ATOM 653 N N . HIS A 1 81 ? -6.692 -4.319 -2.338 1.00 68.94 81 HIS A N 1
ATOM 654 C CA . HIS A 1 81 ? -6.777 -5.779 -2.303 1.00 68.94 81 HIS A CA 1
ATOM 655 C C . HIS A 1 81 ? -7.199 -6.359 -3.654 1.00 68.94 81 HIS A C 1
ATOM 657 O O . HIS A 1 81 ? -6.583 -7.299 -4.132 1.00 68.94 81 HIS A O 1
ATOM 663 N N . GLY A 1 82 ? -8.194 -5.762 -4.320 1.00 65.88 82 GLY A N 1
ATOM 664 C CA . GLY A 1 82 ? -8.601 -6.171 -5.664 1.00 65.88 82 GLY A CA 1
ATOM 665 C C . GLY A 1 82 ? -7.473 -6.025 -6.688 1.00 65.88 82 GLY A C 1
ATOM 666 O O . GLY A 1 82 ? -7.302 -6.901 -7.532 1.00 65.88 82 GLY A O 1
ATOM 667 N N . GLN A 1 83 ? -6.660 -4.968 -6.580 1.00 67.00 83 GLN A N 1
ATOM 668 C CA . GLN A 1 83 ? -5.446 -4.821 -7.385 1.00 67.00 83 GLN A CA 1
ATOM 669 C C . GLN A 1 83 ? -4.444 -5.944 -7.069 1.00 67.00 83 GLN A C 1
ATOM 671 O O . GLN A 1 83 ? -3.996 -6.603 -8.000 1.00 67.00 83 GLN A O 1
ATOM 676 N N . CYS A 1 84 ? -4.171 -6.253 -5.797 1.00 66.25 84 CYS A N 1
ATOM 677 C CA . CYS A 1 84 ? -3.314 -7.377 -5.389 1.00 66.25 84 CYS A CA 1
ATOM 678 C C . CYS A 1 84 ? -3.810 -8.734 -5.892 1.00 66.25 84 CYS A C 1
ATOM 680 O O . CYS A 1 84 ? -3.038 -9.484 -6.473 1.00 66.25 84 CYS A O 1
ATOM 682 N N . THR A 1 85 ? -5.098 -9.049 -5.741 1.00 61.34 85 THR A N 1
ATOM 683 C CA . THR A 1 85 ? -5.669 -10.328 -6.189 1.00 61.34 85 THR A CA 1
ATOM 684 C C . THR A 1 85 ? -5.564 -10.486 -7.703 1.00 61.34 85 THR A C 1
ATOM 686 O O . THR A 1 85 ? -5.235 -11.567 -8.183 1.00 61.34 85 THR A O 1
ATOM 689 N N . ILE A 1 86 ? -5.783 -9.409 -8.470 1.00 59.53 86 ILE A N 1
ATOM 690 C CA . ILE A 1 86 ? -5.558 -9.409 -9.923 1.00 59.53 86 ILE A CA 1
ATOM 691 C C . ILE A 1 86 ? -4.077 -9.646 -10.243 1.00 59.53 86 ILE A C 1
ATOM 693 O O . ILE A 1 86 ? -3.769 -10.283 -11.248 1.00 59.53 86 ILE A O 1
ATOM 697 N N . LEU A 1 87 ? -3.158 -9.138 -9.419 1.00 57.81 87 LEU A N 1
ATOM 698 C CA . LEU A 1 87 ? -1.715 -9.319 -9.585 1.00 57.81 87 LEU A CA 1
ATOM 699 C C . LEU A 1 87 ? -1.258 -10.747 -9.217 1.00 57.81 87 LEU A C 1
ATOM 701 O O . LEU A 1 87 ? -0.435 -11.298 -9.945 1.00 57.81 87 LEU A O 1
ATOM 705 N N . ASP A 1 88 ? -1.841 -11.364 -8.183 1.00 54.06 88 ASP A N 1
ATOM 706 C CA . ASP A 1 88 ? -1.518 -12.719 -7.702 1.00 54.06 88 ASP A CA 1
ATOM 707 C C . ASP A 1 88 ? -2.164 -13.837 -8.548 1.00 54.06 88 ASP A C 1
ATOM 709 O O . ASP A 1 88 ? -1.499 -14.814 -8.889 1.00 54.06 88 ASP A O 1
ATOM 713 N N . HIS A 1 89 ? -3.429 -13.701 -8.979 1.00 49.84 89 HIS A N 1
ATOM 714 C CA . HIS A 1 89 ? -4.132 -14.724 -9.790 1.00 49.84 89 HIS A CA 1
ATOM 715 C C . HIS A 1 89 ? -3.550 -14.934 -11.201 1.00 49.84 89 HIS A C 1
ATOM 717 O O . HIS A 1 89 ? -3.960 -15.843 -11.924 1.00 49.84 89 HIS A O 1
ATOM 723 N N . LYS A 1 90 ? -2.557 -14.132 -11.594 1.00 50.75 90 LYS A N 1
ATOM 724 C CA . LYS A 1 90 ? -1.793 -14.286 -12.841 1.00 50.75 90 LYS A CA 1
ATOM 725 C C . LYS A 1 90 ? -0.801 -15.441 -12.814 1.00 50.75 90 LYS A C 1
ATOM 727 O O . LYS A 1 90 ? -0.304 -15.811 -13.875 1.00 50.75 90 LYS A O 1
ATOM 732 N N . TYR A 1 91 ? -0.520 -16.000 -11.639 1.00 45.56 91 TYR A N 1
ATOM 733 C CA . TYR A 1 91 ? 0.403 -17.121 -11.518 1.00 45.56 91 TYR A CA 1
ATOM 734 C C . TYR A 1 91 ? -0.247 -18.493 -11.733 1.00 45.56 91 TYR A C 1
ATOM 736 O O . TYR A 1 91 ? 0.493 -19.436 -11.994 1.00 45.56 91 TYR A O 1
ATOM 744 N N . GLU A 1 92 ? -1.584 -18.634 -11.705 1.00 44.16 92 GLU A N 1
ATOM 745 C CA . GLU A 1 92 ? -2.179 -19.986 -11.642 1.00 44.16 92 GLU A CA 1
ATOM 746 C C . GLU A 1 92 ? -3.426 -20.278 -12.495 1.00 44.16 92 GLU A C 1
ATOM 748 O O . GLU A 1 92 ? -3.858 -21.430 -12.516 1.00 44.16 92 GLU A O 1
ATOM 753 N N . VAL A 1 93 ? -3.997 -19.343 -13.269 1.00 42.88 93 VAL A N 1
ATOM 754 C CA . VAL A 1 93 ? -5.234 -19.656 -14.022 1.00 42.88 93 VAL A CA 1
ATOM 755 C C . VAL A 1 93 ? -5.107 -19.439 -15.536 1.00 42.88 93 VAL A C 1
ATOM 757 O O . VAL A 1 93 ? -5.139 -18.326 -16.051 1.00 42.88 93 VAL A O 1
ATOM 760 N N . ALA A 1 94 ? -5.042 -20.569 -16.249 1.00 45.03 94 ALA A N 1
ATOM 761 C CA . ALA A 1 94 ? -5.482 -20.752 -17.638 1.00 45.03 94 ALA A CA 1
ATOM 762 C C . ALA A 1 94 ? -4.748 -19.982 -18.757 1.00 45.03 94 ALA A C 1
ATOM 764 O O . ALA A 1 94 ? -5.375 -19.544 -19.719 1.00 45.03 94 ALA A O 1
ATOM 765 N N . GLY A 1 95 ? -3.417 -19.869 -18.698 1.00 47.25 95 GLY A N 1
ATOM 766 C CA . GLY A 1 95 ? -2.607 -19.541 -19.885 1.00 47.25 95 GLY A CA 1
ATOM 767 C C . GLY A 1 95 ? -2.781 -18.124 -20.451 1.00 47.25 95 GLY A C 1
ATOM 768 O O . GLY A 1 95 ? -2.236 -17.823 -21.512 1.00 47.25 95 GLY A O 1
ATOM 769 N N . VAL A 1 96 ? -3.488 -17.235 -19.747 1.00 48.44 96 VAL A N 1
ATOM 770 C CA . VAL A 1 96 ? -3.570 -15.809 -20.079 1.00 48.44 96 VAL A CA 1
ATOM 771 C C . VAL A 1 96 ? -2.643 -15.052 -19.139 1.00 48.44 96 VAL A C 1
ATOM 773 O O . VAL A 1 96 ? -2.996 -14.738 -18.004 1.00 48.44 96 VAL A O 1
ATOM 776 N N . ALA A 1 97 ? -1.442 -14.736 -19.618 1.00 49.75 97 ALA A N 1
ATOM 777 C CA . ALA A 1 97 ? -0.541 -13.824 -18.929 1.00 49.75 97 ALA A CA 1
ATOM 778 C C . ALA A 1 97 ? -1.147 -12.413 -18.960 1.00 49.75 97 ALA A C 1
ATOM 780 O O . ALA A 1 97 ? -0.881 -11.620 -19.864 1.00 49.75 97 ALA A O 1
ATOM 781 N N . ILE A 1 98 ? -1.997 -12.076 -17.988 1.00 53.81 98 ILE A N 1
ATOM 782 C CA . ILE A 1 98 ? -2.441 -10.692 -17.841 1.00 53.81 98 ILE A CA 1
ATOM 783 C C . ILE A 1 98 ? -1.191 -9.910 -17.430 1.00 53.81 98 ILE A C 1
ATOM 785 O O . ILE A 1 98 ? -0.651 -10.096 -16.344 1.00 53.81 98 ILE A O 1
ATOM 789 N N . LYS A 1 99 ? -0.702 -9.013 -18.279 1.00 63.50 99 LYS A N 1
ATOM 790 C CA . LYS A 1 99 ? 0.472 -8.187 -17.973 1.00 63.50 99 LYS A CA 1
ATOM 791 C C . LYS A 1 99 ? 0.198 -7.337 -16.727 1.00 63.50 99 LYS A C 1
ATOM 793 O O . LYS A 1 99 ? -0.872 -6.741 -16.615 1.00 63.50 99 LYS A O 1
ATOM 798 N N . ILE A 1 100 ? 1.092 -7.351 -15.736 1.00 74.69 100 ILE A N 1
ATOM 799 C CA . ILE A 1 100 ? 1.018 -6.417 -14.601 1.00 74.69 100 ILE A CA 1
ATOM 800 C C . ILE A 1 100 ? 1.139 -5.000 -15.159 1.00 74.69 100 ILE A C 1
ATOM 802 O O . ILE A 1 100 ? 2.099 -4.704 -15.874 1.00 74.69 100 ILE A O 1
ATOM 806 N N . ASP A 1 101 ? 0.171 -4.143 -14.840 1.00 82.88 101 ASP A N 1
ATOM 807 C CA . ASP A 1 101 ? 0.278 -2.724 -15.149 1.00 82.88 101 ASP A CA 1
ATOM 808 C C . ASP A 1 101 ? 1.127 -2.038 -14.075 1.00 82.88 101 ASP A C 1
ATOM 810 O O . ASP A 1 101 ? 0.643 -1.582 -13.039 1.00 82.88 101 ASP A O 1
ATOM 814 N N . TRP A 1 102 ? 2.435 -1.997 -14.319 1.00 84.69 102 TRP A N 1
ATOM 815 C CA . TRP A 1 102 ? 3.387 -1.357 -13.415 1.00 84.69 102 TRP A CA 1
ATOM 816 C C . TRP A 1 102 ? 3.178 0.156 -13.294 1.00 84.69 102 TRP A C 1
ATOM 818 O O . TRP A 1 102 ? 3.613 0.740 -12.302 1.00 84.69 102 TRP A O 1
ATOM 828 N N . ALA A 1 103 ? 2.511 0.802 -14.258 1.00 88.31 103 ALA A N 1
ATOM 829 C CA . ALA A 1 103 ? 2.181 2.216 -14.142 1.00 88.31 103 ALA A CA 1
ATOM 830 C C . ALA A 1 103 ? 1.087 2.436 -13.089 1.00 88.31 103 ALA A C 1
ATOM 832 O O . ALA A 1 103 ? 1.167 3.403 -12.331 1.00 88.31 103 ALA A O 1
ATOM 833 N N . GLU A 1 104 ? 0.122 1.521 -12.996 1.00 86.19 104 GLU A N 1
ATOM 834 C CA . GLU A 1 104 ? -0.915 1.537 -11.959 1.00 86.19 104 GLU A CA 1
ATOM 835 C C . GLU A 1 104 ? -0.344 1.209 -10.571 1.00 86.19 104 GLU A C 1
ATOM 837 O O . GLU A 1 104 ? -0.672 1.867 -9.579 1.00 86.19 104 GLU A O 1
ATOM 842 N N . VAL A 1 105 ? 0.582 0.247 -10.492 1.00 87.00 105 VAL A N 1
ATOM 843 C CA . VAL A 1 105 ? 1.311 -0.041 -9.243 1.00 87.00 105 VAL A CA 1
ATOM 844 C C . VAL A 1 105 ? 2.085 1.197 -8.781 1.00 87.00 105 VAL A C 1
ATOM 846 O O . VAL A 1 105 ? 2.013 1.570 -7.612 1.00 87.00 105 VAL A O 1
ATOM 849 N N . TRP A 1 106 ? 2.763 1.893 -9.698 1.00 90.69 106 TRP A N 1
ATOM 850 C CA . TRP A 1 106 ? 3.437 3.152 -9.382 1.00 90.69 106 TRP A CA 1
ATOM 851 C C . TRP A 1 106 ? 2.467 4.204 -8.831 1.00 90.69 106 TRP A C 1
ATOM 853 O O . TRP A 1 106 ? 2.719 4.765 -7.768 1.00 90.69 106 TRP A O 1
ATOM 863 N N . GLN A 1 107 ? 1.334 4.442 -9.503 1.00 89.69 107 GLN A N 1
ATOM 864 C CA . GLN A 1 107 ? 0.306 5.383 -9.031 1.00 89.69 107 GLN A CA 1
ATOM 865 C C . GLN A 1 107 ? -0.204 5.028 -7.629 1.00 89.69 107 GLN A C 1
ATOM 867 O O . GLN A 1 107 ? -0.402 5.906 -6.785 1.00 89.69 107 GLN A O 1
ATOM 872 N N . THR A 1 108 ? -0.354 3.736 -7.356 1.00 89.19 108 THR A N 1
ATOM 873 C CA . THR A 1 108 ? -0.742 3.241 -6.038 1.00 89.19 108 THR A CA 1
ATOM 874 C C . THR A 1 108 ? 0.292 3.612 -4.977 1.00 89.19 108 THR A C 1
ATOM 876 O O . THR A 1 108 ? -0.074 4.168 -3.940 1.00 89.19 108 THR A O 1
ATOM 879 N N . LEU A 1 109 ? 1.574 3.371 -5.254 1.00 90.25 109 LEU A N 1
ATOM 880 C CA . LEU A 1 109 ? 2.681 3.646 -4.339 1.00 90.25 109 LEU A CA 1
ATOM 881 C C . LEU A 1 109 ? 2.853 5.143 -4.044 1.00 90.25 109 LEU A C 1
ATOM 883 O O . LEU A 1 109 ? 2.996 5.518 -2.882 1.00 90.25 109 LEU A O 1
ATOM 887 N N . VAL A 1 110 ? 2.819 5.996 -5.073 1.00 90.69 110 VAL A N 1
ATOM 888 C CA . VAL A 1 110 ? 3.147 7.428 -4.927 1.00 90.69 110 VAL A CA 1
ATOM 889 C C . VAL A 1 110 ? 1.954 8.337 -4.642 1.00 90.69 110 VAL A C 1
ATOM 891 O O . VAL A 1 110 ? 2.149 9.455 -4.172 1.00 90.69 110 VAL A O 1
ATOM 894 N N . HIS A 1 111 ? 0.723 7.892 -4.905 1.00 88.12 111 HIS A N 1
ATOM 895 C CA . HIS A 1 111 ? -0.469 8.714 -4.686 1.00 88.12 111 HIS A CA 1
ATOM 896 C C . HIS A 1 111 ? -1.481 8.039 -3.767 1.00 88.12 111 HIS A C 1
ATOM 898 O O . HIS A 1 111 ? -1.870 8.623 -2.758 1.00 88.12 111 HIS A O 1
ATOM 904 N N . ARG A 1 112 ? -1.912 6.811 -4.074 1.00 86.88 112 ARG A N 1
ATOM 905 C CA . ARG A 1 112 ? -3.035 6.193 -3.351 1.00 86.88 112 ARG A CA 1
ATOM 906 C C . ARG A 1 112 ? -2.685 5.829 -1.908 1.00 86.88 112 ARG A C 1
ATOM 908 O O . ARG A 1 112 ? -3.438 6.172 -0.997 1.00 86.88 112 ARG A O 1
ATOM 915 N N . LEU A 1 113 ? -1.556 5.153 -1.693 1.00 88.75 113 LEU A N 1
ATOM 916 C CA . LEU A 1 113 ? -1.078 4.806 -0.355 1.00 88.75 113 LEU A CA 1
ATOM 917 C C . LEU A 1 113 ? -0.888 6.050 0.528 1.00 88.75 113 LEU A C 1
ATOM 919 O O . LEU A 1 113 ? -1.510 6.091 1.592 1.00 88.75 113 LEU A O 1
ATOM 923 N N . PRO A 1 114 ? -0.114 7.077 0.123 1.00 87.00 114 PRO A N 1
ATOM 924 C CA . PRO A 1 114 ? 0.119 8.236 0.977 1.00 87.00 114 PRO A CA 1
ATOM 925 C C . PRO A 1 114 ? -1.123 9.112 1.170 1.00 87.00 114 PRO A C 1
ATOM 927 O O . PRO A 1 114 ? -1.413 9.499 2.297 1.00 87.00 114 PRO A O 1
ATOM 930 N N . ASN A 1 115 ? -1.890 9.392 0.113 1.00 85.06 115 ASN A N 1
ATOM 931 C CA . ASN A 1 115 ? -2.944 10.409 0.187 1.00 85.06 115 ASN A CA 1
ATOM 932 C C . ASN A 1 115 ? -4.299 9.843 0.626 1.00 85.06 115 ASN A C 1
ATOM 934 O O . ASN A 1 115 ? -5.063 10.525 1.307 1.00 85.06 115 ASN A O 1
ATOM 938 N N . ASN A 1 116 ? -4.619 8.600 0.249 1.00 85.38 116 ASN A N 1
ATOM 939 C CA . ASN A 1 116 ? -5.960 8.051 0.471 1.00 85.38 116 ASN A CA 1
ATOM 940 C C . ASN A 1 116 ? -5.998 7.066 1.639 1.00 85.38 116 ASN A C 1
ATOM 942 O O . ASN A 1 116 ? -7.035 6.953 2.293 1.00 85.38 116 ASN A O 1
ATOM 946 N N . ILE A 1 117 ? -4.905 6.337 1.886 1.00 87.19 117 ILE A N 1
ATOM 947 C CA . ILE A 1 117 ? -4.866 5.251 2.874 1.00 87.19 117 ILE A CA 1
ATOM 948 C C . ILE A 1 117 ? -4.117 5.680 4.141 1.00 87.19 117 ILE A C 1
ATOM 950 O O . ILE A 1 117 ? -4.661 5.517 5.231 1.00 87.19 117 ILE A O 1
ATOM 954 N N . CYS A 1 118 ? -2.928 6.279 4.025 1.00 90.19 118 CYS A N 1
ATOM 955 C CA . CYS A 1 118 ? -2.086 6.662 5.166 1.00 90.19 118 CYS A CA 1
ATOM 956 C C . CYS A 1 118 ? -2.800 7.636 6.113 1.00 90.19 118 CYS A C 1
ATOM 958 O O . CYS A 1 118 ? -2.954 7.339 7.295 1.00 90.19 118 CYS A O 1
ATOM 960 N N . THR A 1 119 ? -3.340 8.741 5.588 1.00 86.94 119 THR A N 1
ATOM 961 C CA . THR A 1 119 ? -4.069 9.731 6.398 1.00 86.94 119 THR A CA 1
ATOM 962 C C . THR A 1 119 ? -5.292 9.126 7.090 1.00 86.94 119 THR A C 1
ATOM 964 O O . THR A 1 119 ? -5.546 9.385 8.265 1.00 86.94 119 THR A O 1
ATOM 967 N N . LYS A 1 120 ? -6.051 8.268 6.393 1.00 90.19 120 LYS A N 1
ATOM 968 C CA . LYS A 1 120 ? -7.216 7.590 6.985 1.00 90.19 120 LYS A CA 1
ATOM 969 C C . LYS A 1 120 ? -6.801 6.587 8.068 1.00 90.19 120 LYS A C 1
ATOM 971 O O . LYS A 1 120 ? -7.503 6.473 9.070 1.00 90.19 120 LYS A O 1
ATOM 976 N N . LEU A 1 121 ? -5.673 5.895 7.887 1.00 91.62 121 LEU A N 1
ATOM 977 C CA . LEU A 1 121 ? -5.103 4.990 8.887 1.00 91.62 121 LEU A CA 1
ATOM 978 C C . LEU A 1 121 ? -4.647 5.731 10.136 1.00 91.62 121 LEU A C 1
ATOM 980 O O . LEU A 1 121 ? -4.999 5.310 11.233 1.00 91.62 121 LEU A O 1
ATOM 984 N N . GLN A 1 122 ? -3.905 6.826 9.975 1.00 91.81 122 GLN A N 1
ATOM 985 C CA . GLN A 1 122 ? -3.454 7.662 11.089 1.00 91.81 122 GLN A CA 1
ATOM 986 C C . GLN A 1 122 ? -4.644 8.147 11.914 1.00 91.81 122 GLN A C 1
ATOM 988 O O . GLN A 1 122 ? -4.705 7.876 13.109 1.00 91.81 122 GLN A O 1
ATOM 993 N N . ASN A 1 123 ? -5.652 8.720 11.254 1.00 90.00 123 ASN A N 1
ATOM 994 C CA . ASN A 1 123 ? -6.862 9.194 11.921 1.00 90.00 123 ASN A CA 1
ATOM 995 C C . ASN A 1 123 ? -7.617 8.076 12.657 1.00 90.00 123 ASN A C 1
ATOM 997 O O . ASN A 1 123 ? -8.167 8.312 13.730 1.00 90.00 123 ASN A O 1
ATOM 1001 N N . ALA A 1 124 ? -7.693 6.872 12.078 1.00 89.81 124 ALA A N 1
ATOM 1002 C CA . ALA A 1 124 ? -8.334 5.734 12.733 1.00 89.81 124 ALA A CA 1
ATOM 1003 C C . ALA A 1 124 ? -7.538 5.270 13.962 1.00 89.81 124 ALA A C 1
ATOM 1005 O O . ALA A 1 124 ? -8.126 4.995 14.998 1.00 89.81 124 ALA A O 1
ATOM 1006 N N . ILE A 1 125 ? -6.208 5.220 13.869 1.00 91.38 125 ILE A N 1
ATOM 1007 C CA . ILE A 1 125 ? -5.338 4.806 14.975 1.00 91.38 125 ILE A CA 1
ATOM 1008 C C . ILE A 1 125 ? -5.383 5.825 16.122 1.00 91.38 125 ILE A C 1
ATOM 1010 O O . ILE A 1 125 ? -5.564 5.428 17.266 1.00 91.38 125 ILE A O 1
ATOM 1014 N N . GLU A 1 126 ? -5.271 7.121 15.828 1.00 90.56 126 GLU A N 1
ATOM 1015 C CA . GLU A 1 126 ? -5.270 8.191 16.838 1.00 90.56 126 GLU A CA 1
ATOM 1016 C C . GLU A 1 126 ? -6.577 8.245 17.635 1.00 90.56 126 GLU A C 1
ATOM 1018 O O . GLU A 1 126 ? -6.556 8.413 18.856 1.00 90.56 126 GLU A O 1
ATOM 1023 N N . LYS A 1 127 ? -7.719 8.060 16.959 1.00 88.06 127 LYS A N 1
ATOM 1024 C CA . LYS A 1 127 ? -9.037 8.013 17.608 1.00 88.06 127 LYS A CA 1
ATOM 1025 C C . LYS A 1 127 ? -9.176 6.832 18.560 1.00 88.06 127 LYS A C 1
ATOM 1027 O O . LYS A 1 127 ? -9.777 6.986 19.614 1.00 88.06 127 LYS A O 1
ATOM 1032 N N . GLU A 1 128 ? -8.626 5.681 18.193 1.00 87.44 128 GLU A N 1
ATOM 1033 C CA . GLU A 1 128 ? -8.734 4.445 18.975 1.00 87.44 128 GLU A CA 1
ATOM 1034 C C . GLU A 1 128 ? -7.681 4.364 20.089 1.00 87.44 128 GLU A C 1
ATOM 1036 O O . GLU A 1 128 ? -7.912 3.696 21.088 1.00 87.44 128 GLU A O 1
ATOM 1041 N N . ASP A 1 129 ? -6.541 5.049 19.952 1.00 83.12 129 ASP A N 1
ATOM 1042 C CA . ASP A 1 129 ? -5.561 5.206 21.037 1.00 83.12 129 ASP A CA 1
ATOM 1043 C C . ASP A 1 129 ? -6.029 6.239 22.091 1.00 83.12 129 ASP A C 1
ATOM 1045 O O . ASP A 1 129 ? -5.544 6.218 23.222 1.00 83.12 129 ASP A O 1
ATOM 1049 N N . SER A 1 130 ? -6.964 7.131 21.732 1.00 76.44 130 SER A N 1
ATOM 1050 C CA . SER A 1 130 ? -7.518 8.180 22.610 1.00 76.44 130 SER A CA 1
ATOM 1051 C C . SER A 1 130 ? -8.855 7.812 23.280 1.00 76.44 130 SER A C 1
ATOM 1053 O O . SER A 1 130 ? -9.365 8.612 24.068 1.00 76.44 130 SER A O 1
ATOM 1055 N N . ALA A 1 131 ? -9.441 6.659 22.941 1.00 67.94 131 ALA A N 1
ATOM 1056 C CA . ALA A 1 131 ? -10.735 6.164 23.430 1.00 67.94 131 ALA A CA 1
ATOM 1057 C C . ALA A 1 131 ? -10.567 5.061 24.485 1.00 67.94 131 ALA A C 1
ATOM 1059 O O . ALA A 1 131 ? -11.408 5.021 25.413 1.00 67.94 131 ALA A O 1
#

Radius of gyration: 15.68 Å; chains: 1; bounding box: 37×31×44 Å

Secondary structure (DSSP, 8-state):
--HHHHHHHHHHHHHHHHHHHHHHHT--HHHHHS-SSHHHHHHHHHHHHHHHHHHHHH---TT-HHHHHTHHHHHHHHHHHHHHHHHHGGGTSTT------HHHHHHIIIIIIIIIIIHHHHHHHHHHH--

Sequence (131 aa):
MSASIMRLKKALDVIKQIQSRLEVNNFTKETFVNPPNDLMLQLRQSYMVDINTISENLDLKQNDPLRKTYKDLFSEARGLHGQCTILDHKYEVAGVAIKIDWAEVWQTLVHRLPNNICTKLQNAIEKEDSA

pLDDT: mean 82.88, std 12.98, range [42.88, 95.62]

Organism: Metarhizium rileyi (strain RCEF 4871) (NCBI:txid1649241)

Foldseek 3Di:
DDPLLVLLVQLLVLLVVLVVVCVVVVDDLCCLQPPPDPVSVVVNVVLLVSLVSNLVSLPDDPPDPLCVVLVQLSVLSVVSVVLNCVVVCLVDDDPDNPDNPSSVSVCCSPPSSPPRHNVSSVVSSVVVVVD